Protein AF-A0A2T3ZTS8-F1 (afdb_monomer_lite)

Sequence (81 aa):
NGNGNTNDAPVCPTGLYSNPQCCSTLVLGIVGLDCSTRNIATSVHDPSAFKNACAAKGAQAVCCVLPVAGQDVLCQTAIGA

Foldseek 3Di:
DDDDPQQQDFQFDPDQQRAKWWALDQPPQWKGAQIAPPQCPVPRRHNVSQQVSSVVVNTATWGFRDNDGHDTTTIHHTDND

pLDDT: mean 85.29, std 12.93, range [45.94, 95.5]

InterPro domains:
  IPR010636 Class II hydrophobin [PF06766] (12-77)
  IPR010636 Class II hydrophobin [PTHR42341] (10-78)
  IPR010636 Class II hydrophobin [cd23508] (11-77)
  IPR036686 Class II Hydrophobin superfamily [G3DSA:3.20.120.10] (5-81)
  IPR036686 Class II Hydrophobin superfamily [SSF101751] (11-80)

Secondary structure (DSSP, 8-state):
----------SS-SSTT-EEEEEEEEETTTEEEEEE-TT-TTTTT-HHHHHHHHHTTT-EEEEESS--SSS-EEEEEPTT-

Radius of gyration: 12.55 Å; chains: 1; bounding box: 46×23×23 Å

Structure (mmCIF, N/CA/C/O backbone):
data_AF-A0A2T3ZTS8-F1
#
_entry.id   AF-A0A2T3ZTS8-F1
#
loop_
_atom_site.group_PDB
_atom_site.id
_atom_site.type_symbol
_atom_site.label_atom_id
_atom_site.label_alt_id
_atom_site.label_comp_id
_atom_site.label_asym_id
_atom_site.label_entity_id
_atom_site.label_seq_id
_atom_site.pdbx_PDB_ins_code
_atom_site.Cartn_x
_atom_site.Cartn_y
_atom_site.Cartn_z
_atom_site.occupancy
_atom_site.B_iso_or_equiv
_atom_site.auth_seq_id
_atom_site.auth_comp_id
_atom_site.auth_asym_id
_atom_site.auth_atom_id
_atom_site.pdbx_PDB_model_num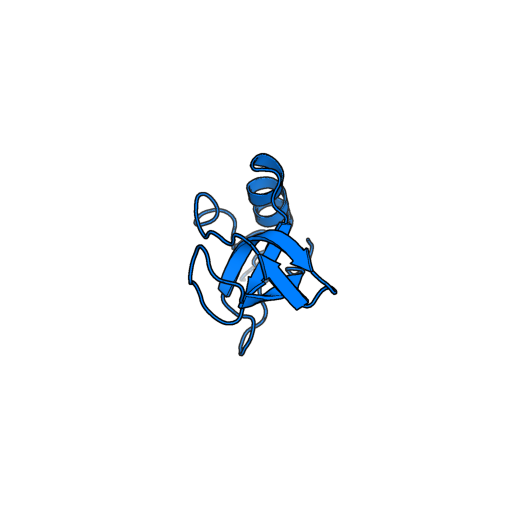
ATOM 1 N N . ASN A 1 1 ? 32.435 1.599 -13.137 1.00 48.09 1 ASN A N 1
ATOM 2 C CA . ASN A 1 1 ? 32.111 2.045 -11.766 1.00 48.09 1 ASN A CA 1
ATOM 3 C C . ASN A 1 1 ? 30.689 2.563 -11.716 1.00 48.09 1 ASN A C 1
ATOM 5 O O . ASN A 1 1 ? 30.445 3.656 -12.200 1.00 48.09 1 ASN A O 1
ATOM 9 N N . GLY A 1 2 ? 29.773 1.778 -11.154 1.00 45.94 2 GLY A N 1
ATOM 10 C CA . GLY A 1 2 ? 28.433 2.220 -10.777 1.00 45.94 2 GLY A CA 1
ATOM 11 C C . GLY A 1 2 ? 28.097 1.569 -9.441 1.00 45.94 2 GLY A C 1
ATOM 12 O O . GLY A 1 2 ? 27.863 0.368 -9.395 1.00 45.94 2 GLY A O 1
ATOM 13 N N . ASN A 1 3 ? 28.182 2.342 -8.361 1.00 54.62 3 ASN A N 1
ATOM 14 C CA . ASN A 1 3 ? 27.848 1.917 -7.005 1.00 54.62 3 ASN A CA 1
ATOM 15 C C . ASN A 1 3 ? 26.368 2.252 -6.773 1.00 54.62 3 ASN A C 1
ATOM 17 O O . ASN A 1 3 ? 26.042 3.372 -6.389 1.00 54.62 3 ASN A O 1
ATOM 21 N N . GLY A 1 4 ? 25.472 1.330 -7.124 1.00 49.53 4 GLY A N 1
ATOM 22 C CA . GLY A 1 4 ? 24.032 1.488 -6.932 1.00 49.53 4 GLY A CA 1
ATOM 23 C C . GLY A 1 4 ? 23.601 0.857 -5.615 1.00 49.53 4 GLY A C 1
ATOM 24 O O . GLY A 1 4 ? 23.356 -0.343 -5.571 1.00 49.53 4 GLY A O 1
ATOM 25 N N . ASN A 1 5 ? 23.489 1.655 -4.553 1.00 56.06 5 ASN A N 1
ATOM 26 C CA . ASN A 1 5 ? 22.682 1.283 -3.389 1.00 56.06 5 ASN A CA 1
ATOM 27 C C . ASN A 1 5 ? 21.205 1.356 -3.802 1.00 56.06 5 ASN A C 1
ATOM 29 O O . ASN A 1 5 ? 20.558 2.387 -3.645 1.00 56.06 5 ASN A O 1
ATOM 33 N N . THR A 1 6 ? 20.692 0.282 -4.396 1.00 52.16 6 THR A N 1
ATOM 34 C CA . THR A 1 6 ? 19.293 0.143 -4.815 1.00 52.16 6 THR A CA 1
ATOM 35 C C . THR A 1 6 ? 18.416 -0.169 -3.604 1.00 52.16 6 THR A C 1
ATOM 37 O O . THR A 1 6 ? 18.041 -1.317 -3.381 1.00 52.16 6 THR A O 1
ATOM 40 N N . ASN A 1 7 ? 18.111 0.851 -2.800 1.00 55.88 7 ASN A N 1
ATOM 41 C CA . ASN A 1 7 ? 17.029 0.775 -1.812 1.00 55.88 7 ASN A CA 1
ATOM 42 C C . ASN A 1 7 ? 15.648 1.055 -2.446 1.00 55.88 7 ASN A C 1
ATOM 44 O O . ASN A 1 7 ? 14.638 0.927 -1.766 1.00 55.88 7 ASN A O 1
ATOM 48 N N . ASP A 1 8 ? 15.594 1.358 -3.749 1.00 56.59 8 ASP A N 1
ATOM 49 C CA . ASP A 1 8 ? 14.369 1.578 -4.537 1.00 56.59 8 ASP A CA 1
ATOM 50 C C . ASP A 1 8 ? 13.681 0.258 -4.942 1.00 56.59 8 ASP A C 1
ATOM 52 O O . ASP A 1 8 ? 13.317 0.048 -6.103 1.00 56.59 8 ASP A O 1
ATOM 56 N N . ALA A 1 9 ? 13.533 -0.686 -4.010 1.00 66.25 9 ALA A N 1
ATOM 57 C CA . ALA A 1 9 ? 12.660 -1.826 -4.261 1.00 66.25 9 ALA A CA 1
ATOM 58 C C . ALA A 1 9 ? 11.209 -1.311 -4.331 1.00 66.25 9 ALA A C 1
ATOM 60 O O . ALA A 1 9 ? 10.775 -0.607 -3.415 1.00 66.25 9 ALA A O 1
ATOM 61 N N . PRO A 1 10 ? 10.445 -1.624 -5.393 1.00 81.00 10 PRO A N 1
ATOM 62 C CA . PRO A 1 10 ? 9.089 -1.114 -5.528 1.00 81.00 10 PRO A CA 1
ATOM 63 C C . PRO A 1 10 ? 8.222 -1.603 -4.361 1.00 81.00 10 PRO A C 1
ATOM 65 O O . PRO A 1 10 ? 8.223 -2.787 -4.028 1.00 81.00 10 PRO A O 1
ATOM 68 N N . VAL A 1 11 ? 7.460 -0.690 -3.750 1.00 92.06 11 VAL A N 1
ATOM 69 C CA . VAL A 1 11 ? 6.593 -0.997 -2.592 1.00 92.06 11 VAL A CA 1
ATOM 70 C C . VAL A 1 11 ? 5.446 -1.947 -2.936 1.00 92.06 11 VAL A C 1
ATOM 72 O O . VAL A 1 11 ? 4.889 -2.601 -2.053 1.00 92.06 11 VAL A O 1
ATOM 75 N N . CYS A 1 12 ? 5.119 -2.040 -4.226 1.00 94.06 12 CYS A N 1
ATOM 76 C CA . CYS A 1 12 ? 4.154 -2.975 -4.775 1.00 94.06 12 CYS A CA 1
ATOM 77 C C . CYS A 1 12 ? 4.797 -3.867 -5.836 1.00 94.06 12 CYS A C 1
ATOM 79 O O . CYS A 1 12 ? 5.614 -3.387 -6.626 1.00 94.06 12 CYS A O 1
ATOM 81 N N . PRO A 1 13 ? 4.426 -5.157 -5.888 1.00 91.88 13 PRO A N 1
ATOM 82 C CA . PRO A 1 13 ? 4.888 -6.039 -6.944 1.00 91.88 13 PRO A CA 1
ATOM 83 C C . PRO A 1 13 ? 4.385 -5.559 -8.309 1.00 91.88 13 PRO A C 1
ATOM 85 O O . PRO A 1 13 ? 3.340 -4.920 -8.437 1.00 91.88 13 PRO A O 1
ATOM 88 N N . THR A 1 14 ? 5.111 -5.921 -9.361 1.00 90.75 14 THR A N 1
ATOM 89 C CA . THR A 1 14 ? 4.591 -5.788 -10.722 1.00 90.75 14 THR A CA 1
ATOM 90 C C . THR A 1 14 ? 3.415 -6.752 -10.935 1.00 90.75 14 THR A C 1
ATOM 92 O O . THR A 1 14 ? 3.324 -7.805 -10.301 1.00 90.75 14 THR A O 1
ATOM 95 N N . GLY A 1 15 ? 2.492 -6.400 -11.835 1.00 91.12 15 GLY A N 1
ATOM 96 C CA . GLY A 1 15 ? 1.329 -7.232 -12.155 1.00 91.12 15 GLY A CA 1
ATOM 97 C C . GLY A 1 15 ? 0.044 -6.782 -11.460 1.00 91.12 15 GLY A C 1
ATOM 98 O O . GLY A 1 15 ? -0.273 -5.594 -11.444 1.00 91.12 15 GLY A O 1
ATOM 99 N N . LEU A 1 16 ? -0.727 -7.746 -10.946 1.00 92.94 16 LEU A N 1
ATOM 100 C CA . LEU A 1 16 ? -2.109 -7.519 -10.516 1.00 92.94 16 LEU A CA 1
ATOM 101 C C . LEU A 1 16 ? -2.201 -6.531 -9.345 1.00 92.94 16 LEU A C 1
ATOM 103 O O . LEU A 1 16 ? -2.987 -5.603 -9.421 1.00 92.94 16 LEU A O 1
ATOM 107 N N . TYR A 1 17 ? -1.366 -6.665 -8.314 1.00 94.19 17 TYR A N 1
ATOM 108 C CA . TYR A 1 17 ? -1.346 -5.771 -7.148 1.00 94.19 17 TYR A CA 1
ATOM 109 C C . TYR A 1 17 ? -0.271 -4.689 -7.286 1.00 94.19 17 TYR A C 1
ATOM 111 O O . TYR A 1 17 ? 0.633 -4.595 -6.463 1.00 94.19 17 TYR A O 1
ATOM 119 N N . SER A 1 18 ? -0.339 -3.895 -8.352 1.00 93.50 18 SER A N 1
ATOM 120 C CA . SER A 1 18 ? 0.693 -2.901 -8.685 1.00 93.50 18 SER A CA 1
ATOM 121 C C . SER A 1 18 ? 0.361 -1.470 -8.253 1.00 93.50 18 SER A C 1
ATOM 123 O O . SER A 1 18 ? 1.183 -0.575 -8.440 1.00 93.50 18 SER A O 1
ATOM 125 N N . ASN A 1 19 ? -0.813 -1.234 -7.655 1.00 93.00 19 ASN A N 1
ATOM 126 C CA . ASN A 1 19 ? -1.270 0.113 -7.310 1.00 93.00 19 ASN A CA 1
ATOM 127 C C . ASN A 1 19 ? -1.106 0.393 -5.809 1.00 93.00 19 ASN A C 1
ATOM 129 O O . ASN A 1 19 ? -1.899 -0.122 -5.019 1.00 93.00 19 ASN A O 1
ATOM 133 N N . PRO A 1 20 ? -0.131 1.214 -5.387 1.00 93.81 20 PRO A N 1
ATOM 134 C CA . PRO A 1 20 ? 0.026 1.576 -3.983 1.00 93.81 20 PRO A CA 1
ATOM 135 C C . PRO A 1 20 ? -1.129 2.464 -3.518 1.00 93.81 20 PRO A C 1
ATOM 137 O O . PRO A 1 20 ? -1.428 3.481 -4.145 1.00 93.81 20 PRO A O 1
ATOM 140 N N . GLN A 1 21 ? -1.757 2.097 -2.403 1.00 93.75 21 GLN A N 1
ATOM 141 C CA . GLN A 1 21 ? -2.821 2.858 -1.750 1.00 93.75 21 GLN A CA 1
ATOM 142 C C . GLN A 1 21 ? -2.690 2.789 -0.222 1.00 93.75 21 GLN A C 1
ATOM 144 O O . GLN A 1 21 ? -2.119 1.849 0.328 1.00 93.75 21 GLN A O 1
ATOM 149 N N . CYS A 1 22 ? -3.262 3.771 0.471 1.00 94.38 22 CYS A N 1
ATOM 150 C CA . CYS A 1 22 ? -3.556 3.664 1.896 1.00 94.38 22 CYS A CA 1
ATOM 151 C C . CYS A 1 22 ? -5.023 3.275 2.071 1.00 94.38 22 CYS A C 1
ATOM 153 O O . CYS A 1 22 ? -5.879 4.010 1.587 1.00 94.38 22 CYS A O 1
ATOM 155 N N . CYS A 1 23 ? -5.322 2.186 2.777 1.00 94.25 23 CYS A N 1
ATOM 156 C CA . CYS A 1 23 ? -6.703 1.788 3.081 1.00 94.25 23 CYS A CA 1
ATOM 157 C C . CYS A 1 23 ? -6.951 1.803 4.585 1.00 94.25 23 CYS A C 1
ATOM 159 O O . CYS A 1 23 ? -6.110 1.336 5.355 1.00 94.25 23 CYS A O 1
ATOM 161 N N . SER A 1 24 ? -8.104 2.317 5.009 1.00 93.06 24 SER A N 1
ATOM 162 C CA . SER A 1 24 ? -8.479 2.388 6.427 1.00 93.06 24 SER A CA 1
ATOM 163 C C . SER A 1 24 ? -8.569 1.001 7.070 1.00 93.06 24 SER A C 1
ATOM 165 O O . SER A 1 24 ? -8.300 0.838 8.258 1.00 93.06 24 SER A O 1
ATOM 167 N N . THR A 1 25 ? -8.931 -0.028 6.301 1.00 91.94 25 THR A N 1
ATOM 168 C CA . THR A 1 25 ? -8.944 -1.418 6.773 1.00 91.94 25 THR A CA 1
ATOM 169 C C . THR A 1 25 ? -8.660 -2.384 5.632 1.00 91.94 25 THR A C 1
ATOM 171 O O . THR A 1 25 ? -9.152 -2.201 4.521 1.00 91.94 25 THR A O 1
ATOM 174 N N . LEU A 1 26 ? -7.907 -3.441 5.931 1.00 92.19 26 LEU A N 1
ATOM 175 C CA . LEU A 1 26 ? -7.709 -4.607 5.079 1.00 92.19 26 LEU A CA 1
ATOM 176 C C . LEU A 1 26 ? -8.463 -5.814 5.662 1.00 92.19 26 LEU A C 1
ATOM 178 O O . LEU A 1 26 ? -7.967 -6.532 6.533 1.00 92.19 26 LEU A O 1
ATOM 182 N N . VAL A 1 27 ? -9.685 -6.038 5.186 1.00 92.00 27 VAL A N 1
ATOM 183 C CA . VAL A 1 27 ? -10.566 -7.126 5.625 1.00 92.00 27 VAL A CA 1
ATOM 184 C C . VAL A 1 27 ? -10.087 -8.456 5.044 1.00 92.00 27 VAL A C 1
ATOM 186 O O . VAL A 1 27 ? -9.754 -8.552 3.861 1.00 92.00 27 VAL A O 1
ATOM 189 N N . LEU A 1 28 ? -10.031 -9.494 5.889 1.00 89.81 28 LEU A N 1
ATOM 190 C CA . LEU A 1 28 ? -9.566 -10.848 5.538 1.00 89.81 28 LEU A CA 1
ATOM 191 C C . LEU A 1 28 ? -8.147 -10.895 4.935 1.00 89.81 28 LEU A C 1
ATOM 193 O O . LEU A 1 28 ? -7.764 -11.894 4.334 1.00 89.81 28 LEU A O 1
ATOM 197 N N . GLY A 1 29 ? -7.371 -9.815 5.073 1.00 87.00 29 GLY A N 1
ATOM 198 C CA . GLY A 1 29 ? -6.051 -9.687 4.460 1.00 87.00 29 GLY A CA 1
ATOM 199 C C . GLY A 1 29 ? -6.061 -9.436 2.948 1.00 87.00 29 GLY A C 1
ATOM 200 O O . GLY A 1 29 ? -4.974 -9.339 2.383 1.00 87.00 29 GLY A O 1
ATOM 201 N N . ILE A 1 30 ? -7.235 -9.328 2.298 1.00 92.00 30 ILE A N 1
ATOM 202 C CA . ILE A 1 30 ? -7.319 -9.182 0.831 1.00 92.00 30 ILE A CA 1
ATOM 203 C C . ILE A 1 30 ? -8.233 -8.058 0.325 1.00 92.00 30 ILE A C 1
ATOM 205 O O . ILE A 1 30 ? -8.164 -7.712 -0.850 1.00 92.00 30 ILE A O 1
ATOM 209 N N . VAL A 1 31 ? -9.143 -7.524 1.143 1.00 93.38 31 VAL A N 1
ATOM 210 C CA . VAL A 1 31 ? -10.109 -6.501 0.701 1.00 93.38 31 VAL A CA 1
ATOM 211 C C . VAL A 1 31 ? -9.806 -5.185 1.397 1.00 93.38 31 VAL A C 1
A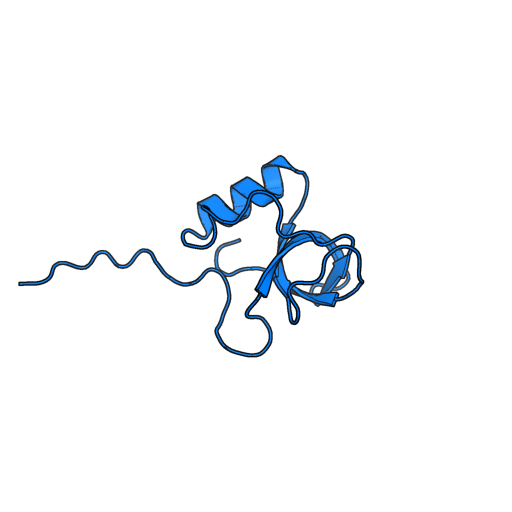TOM 213 O O . VAL A 1 31 ? -9.975 -5.074 2.609 1.00 93.38 31 VAL A O 1
ATOM 216 N N . GLY A 1 32 ? -9.338 -4.194 0.643 1.00 93.44 32 GLY A N 1
ATOM 217 C CA . GLY A 1 32 ? -9.122 -2.840 1.137 1.00 93.44 32 GLY A CA 1
ATOM 218 C C . GLY A 1 32 ? -10.424 -2.042 1.135 1.00 93.44 32 GLY A C 1
ATOM 219 O O . GLY A 1 32 ? -11.100 -1.979 0.110 1.00 93.44 32 GLY A O 1
ATOM 220 N N . LEU A 1 33 ? -10.752 -1.429 2.273 1.00 91.62 33 LEU A N 1
ATOM 221 C CA . LEU A 1 33 ? -11.888 -0.523 2.442 1.00 91.62 33 LEU A CA 1
ATOM 222 C C . LEU A 1 33 ? -11.400 0.914 2.624 1.00 91.62 33 LEU A C 1
ATOM 224 O O . LEU A 1 33 ? -10.390 1.144 3.297 1.00 91.62 33 LEU A O 1
ATOM 228 N N . ASP A 1 34 ? -12.150 1.868 2.063 1.00 91.12 34 ASP A N 1
ATOM 229 C CA . ASP A 1 34 ? -11.856 3.307 2.147 1.00 91.12 34 ASP A CA 1
ATOM 230 C C . ASP A 1 34 ? -10.401 3.620 1.748 1.00 91.12 34 ASP A C 1
ATOM 232 O O . ASP A 1 34 ? -9.605 4.204 2.485 1.00 91.12 34 ASP A O 1
ATOM 236 N N . CYS A 1 35 ? -10.025 3.127 0.567 1.00 92.81 35 CYS A N 1
ATOM 237 C CA . CYS A 1 35 ? -8.692 3.305 0.013 1.00 92.81 35 CYS A CA 1
ATOM 238 C C . CYS A 1 35 ? -8.507 4.696 -0.601 1.00 92.81 35 CYS A C 1
ATOM 240 O O . CYS A 1 35 ? -9.441 5.289 -1.149 1.00 92.81 35 CYS A O 1
ATOM 242 N N . SER A 1 36 ? -7.285 5.221 -0.527 1.00 90.88 36 SER A N 1
ATOM 243 C CA . SER A 1 36 ? -6.901 6.509 -1.096 1.00 90.88 36 SER A CA 1
ATOM 244 C C . SER A 1 36 ? -5.410 6.550 -1.438 1.00 90.88 36 SER A C 1
ATOM 246 O O . SER A 1 36 ? -4.559 6.070 -0.691 1.00 90.88 36 SER A O 1
ATOM 248 N N . THR A 1 37 ? -5.076 7.247 -2.523 1.00 89.69 37 THR A N 1
ATOM 249 C CA . THR A 1 37 ? -3.698 7.542 -2.957 1.00 89.69 37 THR A CA 1
ATOM 250 C C . THR A 1 37 ? -3.174 8.891 -2.446 1.00 89.69 37 THR A C 1
ATOM 252 O O . THR A 1 37 ? -2.086 9.337 -2.818 1.00 89.69 37 THR A O 1
ATOM 255 N N . ARG A 1 38 ? -3.933 9.598 -1.596 1.00 83.31 38 ARG A N 1
ATOM 256 C CA . ARG A 1 38 ? -3.503 10.901 -1.070 1.00 83.31 38 ARG A CA 1
ATOM 257 C C . ARG A 1 38 ? -2.280 10.768 -0.166 1.00 83.31 38 ARG A C 1
ATOM 259 O O . ARG A 1 38 ? -2.272 9.974 0.767 1.00 83.31 38 ARG A O 1
ATOM 266 N N . ASN A 1 39 ? -1.320 11.667 -0.375 1.00 78.00 39 ASN A N 1
ATOM 267 C CA . ASN A 1 39 ? -0.121 11.858 0.452 1.00 78.00 39 ASN A CA 1
ATOM 268 C C . ASN A 1 39 ? 0.935 10.741 0.375 1.00 78.00 39 ASN A C 1
ATOM 270 O O . ASN A 1 39 ? 1.812 10.703 1.230 1.00 78.00 39 ASN A O 1
ATOM 274 N N . ILE A 1 40 ? 0.888 9.870 -0.641 1.00 83.31 40 ILE A N 1
ATOM 275 C CA . ILE A 1 40 ? 1.889 8.798 -0.818 1.00 83.31 40 ILE A CA 1
ATOM 276 C C . ILE A 1 40 ? 2.777 8.962 -2.050 1.00 83.31 40 ILE A C 1
ATOM 278 O O . ILE A 1 40 ? 3.741 8.222 -2.190 1.00 83.31 40 ILE A O 1
ATOM 282 N N . ALA A 1 41 ? 2.506 9.937 -2.924 1.00 80.81 41 ALA A N 1
ATOM 283 C CA . ALA A 1 41 ? 3.206 10.089 -4.205 1.00 80.81 41 ALA A CA 1
ATOM 284 C C . ALA A 1 41 ? 4.740 10.156 -4.074 1.00 80.81 41 ALA A C 1
ATOM 286 O O . ALA A 1 41 ? 5.452 9.640 -4.924 1.00 80.81 41 ALA A O 1
ATOM 287 N N . THR A 1 42 ? 5.250 10.752 -2.996 1.00 81.81 42 THR A N 1
ATOM 288 C CA . THR A 1 42 ? 6.691 10.871 -2.722 1.00 81.81 42 THR A CA 1
ATOM 289 C C . THR A 1 42 ? 7.261 9.710 -1.906 1.00 81.81 42 THR A C 1
ATOM 291 O O . THR A 1 42 ? 8.466 9.654 -1.691 1.00 81.81 42 THR A O 1
ATOM 294 N N . SER A 1 43 ? 6.411 8.811 -1.411 1.00 82.19 43 SER A N 1
ATOM 295 C CA . SER A 1 43 ? 6.768 7.769 -0.442 1.00 82.19 43 SER A CA 1
ATOM 296 C C . SER A 1 43 ? 6.770 6.364 -1.043 1.00 8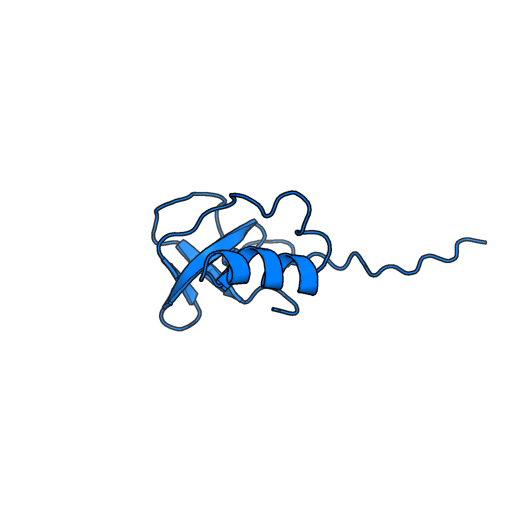2.19 43 SER A C 1
ATOM 298 O O . SER A 1 43 ? 7.315 5.458 -0.435 1.00 82.19 43 SER A O 1
ATOM 300 N N . VAL A 1 44 ? 6.217 6.170 -2.245 1.00 82.12 44 VAL A N 1
ATOM 301 C CA . VAL A 1 44 ? 6.117 4.859 -2.929 1.00 82.12 44 VAL A CA 1
ATOM 302 C C . VAL A 1 44 ? 7.453 4.263 -3.394 1.00 82.12 44 VAL A C 1
ATOM 304 O O . VAL A 1 44 ? 7.472 3.177 -3.968 1.00 82.12 44 VAL A O 1
ATOM 307 N N . HIS A 1 45 ? 8.564 4.959 -3.165 1.00 85.31 45 HIS A N 1
ATOM 308 C CA . HIS A 1 45 ? 9.915 4.478 -3.470 1.00 85.31 45 HIS A CA 1
ATOM 309 C C . HIS A 1 45 ? 10.629 3.895 -2.244 1.00 85.31 45 HIS A C 1
ATOM 311 O O . HIS A 1 45 ? 11.672 3.272 -2.389 1.00 85.31 45 HIS A O 1
ATOM 317 N N . ASP A 1 46 ? 10.059 4.067 -1.047 1.00 87.44 46 ASP A N 1
ATOM 318 C CA . ASP A 1 46 ? 10.617 3.570 0.207 1.00 87.44 46 ASP A CA 1
ATOM 319 C C . ASP A 1 46 ? 9.505 2.866 1.009 1.00 87.44 46 ASP A C 1
ATOM 321 O O . ASP A 1 46 ? 8.551 3.519 1.444 1.00 87.44 46 ASP A O 1
ATOM 325 N N . PRO A 1 47 ? 9.606 1.544 1.237 1.00 89.38 47 PRO A N 1
ATOM 326 C CA . PRO A 1 47 ? 8.639 0.777 2.025 1.00 89.38 47 PRO A CA 1
ATOM 327 C C . PRO A 1 47 ? 8.302 1.378 3.389 1.00 89.38 47 PRO A C 1
ATOM 329 O O . PRO A 1 47 ? 7.136 1.447 3.785 1.00 89.38 47 PRO A O 1
ATOM 332 N N . SER A 1 48 ? 9.322 1.849 4.106 1.00 89.75 48 SER A N 1
ATOM 333 C CA . SER A 1 48 ? 9.166 2.421 5.436 1.00 89.75 48 SER A CA 1
ATOM 334 C C . SER A 1 48 ? 8.493 3.790 5.369 1.00 89.75 48 SER A C 1
ATOM 336 O O . SER A 1 48 ? 7.584 4.070 6.153 1.00 89.75 48 SER A O 1
ATOM 338 N N . ALA A 1 49 ? 8.857 4.617 4.385 1.00 90.56 49 ALA A N 1
ATOM 339 C CA . ALA A 1 49 ? 8.209 5.903 4.158 1.00 90.56 49 ALA A CA 1
ATOM 340 C C . ALA A 1 49 ? 6.744 5.723 3.745 1.00 90.56 49 ALA A C 1
ATOM 342 O O . ALA A 1 49 ? 5.881 6.453 4.231 1.00 90.56 49 ALA A O 1
ATOM 343 N N . PHE A 1 50 ? 6.447 4.743 2.889 1.00 92.44 50 PHE A N 1
ATOM 344 C CA . PHE A 1 50 ? 5.089 4.433 2.452 1.00 92.44 50 PHE A CA 1
ATOM 345 C C . PHE A 1 50 ? 4.215 3.960 3.616 1.00 92.44 50 PHE A C 1
ATOM 347 O O . PHE A 1 50 ? 3.138 4.518 3.846 1.00 92.44 50 PHE A O 1
ATOM 354 N N . LYS A 1 51 ? 4.715 3.006 4.414 1.00 93.12 51 LYS A N 1
ATOM 355 C CA . LYS A 1 51 ? 4.059 2.550 5.646 1.00 93.12 51 LYS A CA 1
ATOM 356 C C . LYS A 1 51 ? 3.761 3.717 6.585 1.00 93.12 51 LYS A C 1
ATOM 358 O O . LYS A 1 51 ? 2.625 3.874 7.031 1.00 93.12 51 LYS A O 1
ATOM 363 N N . ASN A 1 52 ? 4.761 4.554 6.856 1.00 92.94 52 ASN A N 1
ATOM 364 C CA . ASN A 1 52 ? 4.631 5.682 7.775 1.00 92.94 52 ASN A CA 1
ATOM 365 C C . ASN A 1 52 ? 3.658 6.751 7.253 1.00 92.94 52 ASN A C 1
ATOM 367 O O . ASN A 1 52 ? 2.878 7.295 8.035 1.00 92.94 52 ASN A O 1
ATOM 371 N N . ALA A 1 53 ? 3.650 7.023 5.945 1.00 93.00 53 ALA A N 1
ATOM 372 C CA . ALA A 1 53 ? 2.726 7.971 5.325 1.00 93.00 53 ALA A CA 1
ATOM 373 C C . ALA A 1 53 ? 1.259 7.531 5.472 1.00 93.00 53 ALA A C 1
ATOM 375 O O . ALA A 1 53 ? 0.407 8.352 5.820 1.00 93.00 53 ALA A O 1
ATOM 376 N N . CYS A 1 54 ? 0.965 6.239 5.279 1.00 94.25 54 CYS A N 1
ATOM 377 C CA . CYS A 1 54 ? -0.376 5.700 5.517 1.00 94.25 54 CYS A CA 1
ATOM 378 C C . CYS A 1 54 ? -0.735 5.683 7.010 1.00 94.25 54 CYS A C 1
ATOM 380 O O . CYS A 1 54 ? -1.822 6.128 7.389 1.00 94.25 54 CYS A O 1
ATOM 382 N N . ALA A 1 55 ? 0.196 5.263 7.872 1.00 94.06 55 ALA A N 1
ATOM 383 C CA . ALA A 1 55 ? -0.018 5.209 9.316 1.00 94.06 55 ALA A CA 1
ATOM 384 C C . ALA A 1 55 ? -0.299 6.594 9.925 1.00 94.06 55 ALA A C 1
ATOM 386 O O . ALA A 1 55 ? -1.138 6.714 10.816 1.00 94.06 55 ALA A O 1
ATOM 387 N N . ALA A 1 56 ? 0.311 7.663 9.397 1.00 93.19 56 ALA A N 1
ATOM 388 C CA . ALA A 1 56 ? 0.043 9.044 9.809 1.00 93.19 56 ALA A CA 1
ATOM 389 C C . ALA A 1 56 ? -1.414 9.493 9.570 1.00 93.19 56 ALA A C 1
ATOM 391 O O . ALA A 1 56 ? -1.841 10.525 10.091 1.00 93.19 56 ALA A O 1
ATOM 392 N N . LYS A 1 57 ? -2.179 8.737 8.774 1.00 89.62 57 LYS A N 1
ATOM 393 C CA . LYS A 1 57 ? -3.614 8.935 8.530 1.00 89.62 57 LYS A CA 1
ATOM 394 C C . LYS A 1 57 ? -4.487 7.853 9.170 1.00 89.62 57 LYS A C 1
ATOM 396 O O . LYS A 1 57 ? -5.686 7.844 8.928 1.00 89.62 57 LYS A O 1
ATOM 401 N N . GLY A 1 58 ? -3.905 6.968 9.982 1.00 92.38 58 GLY A N 1
ATOM 402 C CA . GLY A 1 58 ? -4.612 5.833 10.577 1.00 92.38 58 GLY A CA 1
ATOM 403 C C . GLY A 1 58 ? -4.946 4.725 9.575 1.00 92.38 58 GLY A C 1
ATOM 404 O O . GLY A 1 58 ? -5.842 3.932 9.837 1.00 92.38 58 GLY A O 1
ATOM 405 N N . ALA A 1 59 ? -4.250 4.676 8.438 1.00 93.81 59 ALA A N 1
ATOM 406 C CA . ALA A 1 59 ? -4.490 3.718 7.367 1.00 93.81 59 ALA A CA 1
ATOM 407 C C . ALA A 1 59 ? -3.325 2.727 7.214 1.00 93.81 59 ALA A C 1
ATOM 409 O O . ALA A 1 59 ? -2.210 2.947 7.691 1.00 93.81 59 ALA A O 1
ATOM 410 N N . GLN A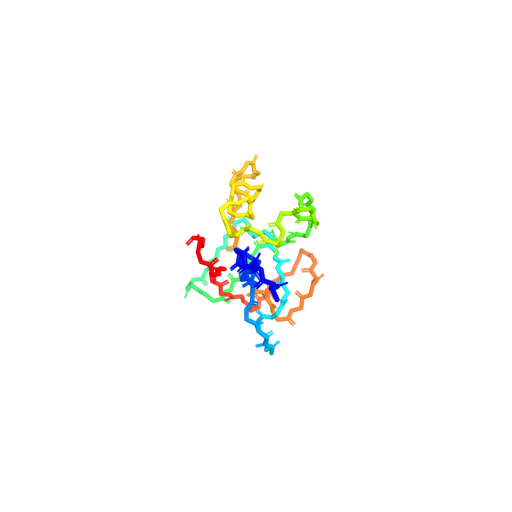 1 60 ? -3.584 1.634 6.503 1.00 94.00 60 GLN A N 1
ATOM 411 C CA . GLN A 1 60 ? -2.623 0.588 6.177 1.00 94.00 60 GLN A CA 1
ATOM 412 C C . GLN A 1 60 ? -2.048 0.810 4.777 1.00 94.00 60 GLN A C 1
ATOM 414 O O . GLN A 1 60 ? -2.793 1.091 3.838 1.00 94.00 60 GLN A O 1
ATOM 419 N N . ALA A 1 61 ? -0.732 0.654 4.632 1.00 95.06 61 ALA A N 1
ATOM 420 C CA . ALA A 1 61 ? -0.070 0.657 3.332 1.00 95.06 61 ALA A CA 1
ATOM 421 C C . ALA A 1 61 ? -0.315 -0.673 2.613 1.00 95.06 61 ALA A C 1
ATOM 423 O O . ALA A 1 61 ? 0.077 -1.742 3.090 1.00 95.06 61 ALA A O 1
ATOM 424 N N . VAL A 1 62 ? -0.978 -0.602 1.464 1.00 95.25 62 VAL A N 1
ATOM 425 C CA . VAL A 1 62 ? -1.379 -1.773 0.689 1.00 95.25 62 VAL A CA 1
ATOM 426 C C . VAL A 1 62 ? -1.137 -1.566 -0.800 1.00 95.25 62 VAL A C 1
ATOM 428 O O . VAL A 1 62 ? -0.951 -0.452 -1.289 1.00 95.25 62 VAL A O 1
ATOM 431 N N . CYS A 1 63 ? -1.166 -2.673 -1.525 1.00 95.50 63 CYS A N 1
ATOM 432 C CA . CYS A 1 63 ? -1.053 -2.739 -2.967 1.00 95.50 63 CYS A CA 1
ATOM 433 C C . CYS A 1 63 ? -2.331 -3.336 -3.533 1.00 95.50 63 CYS A C 1
ATOM 435 O O . CYS A 1 63 ? -2.675 -4.466 -3.204 1.00 95.50 63 CYS A O 1
ATOM 437 N N . CYS A 1 64 ? -3.034 -2.577 -4.364 1.00 95.38 64 CYS A N 1
ATOM 438 C CA . CYS A 1 64 ? -4.364 -2.900 -4.857 1.00 95.38 64 CYS A CA 1
ATOM 439 C C . CYS A 1 64 ? -4.375 -3.145 -6.366 1.00 95.38 64 CYS A C 1
ATOM 441 O O . CYS A 1 64 ? -3.444 -2.781 -7.094 1.00 95.38 64 CYS A O 1
ATOM 443 N N . VAL A 1 65 ? -5.459 -3.752 -6.843 1.00 94.25 65 VAL A N 1
ATOM 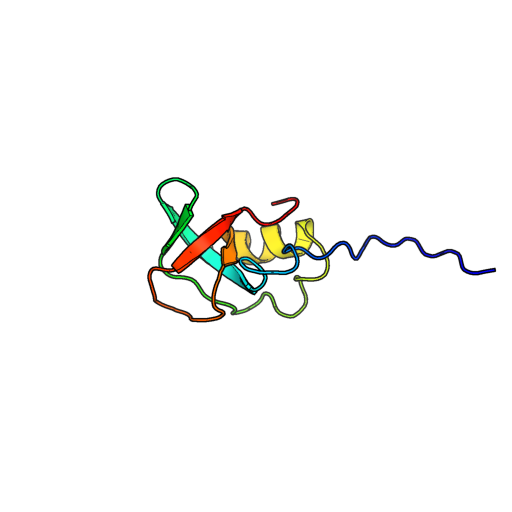444 C CA . VAL A 1 65 ? -5.615 -4.082 -8.267 1.00 94.25 65 VAL A CA 1
ATOM 445 C C . VAL A 1 65 ? -5.966 -2.898 -9.154 1.00 94.25 65 VAL A C 1
ATOM 447 O O . VAL A 1 65 ? -5.693 -2.921 -10.351 1.00 94.25 65 VAL A O 1
ATOM 450 N N . LEU A 1 66 ? -6.525 -1.840 -8.568 1.00 89.62 66 LEU A N 1
ATOM 451 C CA . LEU A 1 66 ? -6.854 -0.604 -9.264 1.00 89.62 66 LEU A CA 1
ATOM 452 C C . LEU A 1 66 ? -6.515 0.611 -8.387 1.00 89.62 66 LEU A C 1
ATOM 454 O O . LEU A 1 66 ? -6.618 0.526 -7.160 1.00 89.62 66 LEU A O 1
ATOM 458 N N . PRO A 1 67 ? -6.167 1.762 -8.985 1.00 80.12 67 PRO A N 1
ATOM 459 C CA . PRO A 1 67 ? -5.877 2.999 -8.264 1.00 80.12 67 PRO A CA 1
ATOM 460 C C . PRO A 1 67 ? -7.155 3.805 -7.947 1.00 80.12 67 PRO A C 1
ATOM 462 O O . PRO A 1 67 ? -7.160 5.031 -8.045 1.00 80.12 67 PRO A O 1
ATOM 465 N N . VAL A 1 68 ? -8.271 3.140 -7.625 1.00 76.06 68 VAL A N 1
ATOM 466 C CA . VAL A 1 68 ? -9.548 3.805 -7.301 1.00 76.06 68 VAL A CA 1
ATOM 467 C C . VAL A 1 68 ? -9.688 4.043 -5.806 1.00 76.06 68 VAL A C 1
ATOM 469 O O . VAL A 1 68 ? -9.433 3.147 -5.004 1.00 76.06 68 VAL A O 1
ATOM 472 N N . ALA A 1 69 ? -10.120 5.253 -5.455 1.00 72.19 69 ALA A N 1
ATOM 473 C CA . ALA A 1 69 ? -10.442 5.633 -4.089 1.00 72.19 69 ALA A CA 1
ATOM 474 C C . ALA A 1 69 ? -11.920 5.355 -3.763 1.00 72.19 69 ALA A C 1
ATOM 476 O O . ALA A 1 69 ? -12.780 5.475 -4.638 1.00 72.19 69 ALA A O 1
ATOM 477 N N . GLY A 1 70 ? -12.210 5.025 -2.502 1.00 64.88 70 GLY A N 1
ATOM 478 C CA . GLY A 1 70 ? -13.581 4.906 -1.983 1.00 64.88 70 GLY A CA 1
ATOM 479 C C . GLY A 1 70 ? -14.378 3.673 -2.434 1.00 64.88 70 GLY A C 1
ATOM 480 O O . GLY A 1 70 ? -15.600 3.683 -2.329 1.00 64.88 70 GLY A O 1
ATOM 481 N N . GLN A 1 71 ? -13.716 2.632 -2.946 1.00 67.06 71 GLN A N 1
ATOM 482 C CA . GLN A 1 71 ? -14.333 1.351 -3.309 1.00 67.06 71 GLN A CA 1
ATOM 483 C C . GLN A 1 71 ? -13.708 0.203 -2.519 1.00 67.06 71 GLN A C 1
ATOM 485 O O . GLN A 1 71 ? -12.542 0.281 -2.131 1.00 67.06 71 GLN A O 1
ATOM 490 N N . ASP A 1 72 ? -14.476 -0.872 -2.365 1.00 77.38 72 ASP A N 1
ATOM 491 C CA . ASP A 1 72 ? -13.981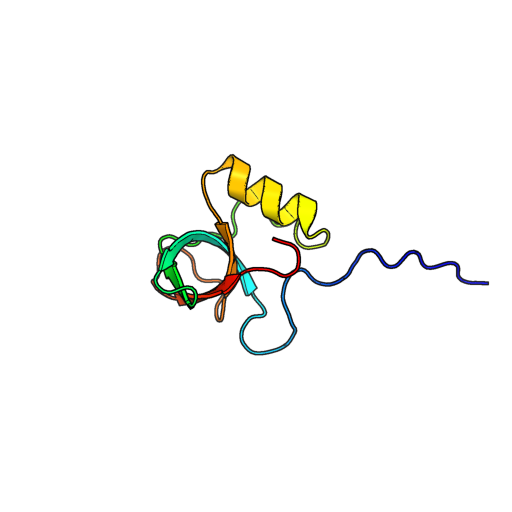 -2.158 -1.889 1.00 77.38 72 ASP A CA 1
ATOM 492 C C . ASP A 1 72 ? -13.162 -2.781 -3.019 1.00 77.38 72 ASP A C 1
ATOM 494 O O . ASP A 1 72 ? -13.689 -3.135 -4.077 1.00 77.38 72 ASP A O 1
ATOM 498 N N . VAL A 1 73 ? -11.850 -2.862 -2.831 1.00 86.75 73 VAL A N 1
ATOM 499 C CA . VAL A 1 73 ? -10.927 -3.304 -3.878 1.00 86.75 73 VAL A CA 1
ATOM 500 C C . VAL A 1 73 ? -10.021 -4.404 -3.350 1.00 86.75 73 VAL A C 1
ATOM 502 O O . VAL A 1 73 ? -9.640 -4.423 -2.180 1.00 86.75 73 VAL A O 1
ATOM 505 N N . LEU A 1 74 ? -9.679 -5.352 -4.223 1.00 93.75 74 LEU A N 1
ATOM 506 C CA . LEU A 1 74 ? -8.698 -6.376 -3.892 1.00 93.75 74 LEU A CA 1
ATOM 507 C C . LEU A 1 74 ? -7.335 -5.717 -3.676 1.00 93.75 74 LEU A C 1
ATOM 509 O O . LEU A 1 74 ? -6.811 -5.037 -4.563 1.00 93.75 74 LEU A O 1
ATOM 513 N N . CYS A 1 75 ? -6.768 -5.948 -2.501 1.00 95.38 75 CYS A N 1
ATOM 514 C CA . CYS A 1 75 ? -5.476 -5.448 -2.075 1.00 95.38 75 CYS A CA 1
ATOM 515 C C . CYS A 1 75 ? -4.695 -6.522 -1.326 1.00 95.38 75 CYS A C 1
ATOM 517 O O . CYS A 1 75 ? -5.243 -7.511 -0.865 1.00 95.38 75 CYS A O 1
ATOM 519 N N . GLN A 1 76 ? -3.406 -6.294 -1.149 1.00 95.06 76 GLN A N 1
ATOM 520 C CA . GLN A 1 76 ? -2.551 -7.056 -0.250 1.00 95.06 76 GLN A CA 1
ATOM 521 C C . GLN A 1 76 ? -1.637 -6.092 0.499 1.00 95.06 76 GLN A C 1
ATOM 523 O O . GLN A 1 76 ? -1.414 -4.970 0.043 1.00 95.06 76 GLN A O 1
ATOM 528 N N . THR A 1 77 ? -1.083 -6.516 1.632 1.00 95.19 77 THR A N 1
ATOM 529 C CA . THR A 1 77 ? -0.089 -5.716 2.358 1.00 95.19 77 THR A CA 1
ATOM 530 C C . THR A 1 77 ? 1.074 -5.346 1.438 1.00 95.19 77 THR A C 1
ATOM 532 O O . THR A 1 77 ? 1.550 -6.174 0.654 1.00 95.19 77 THR A O 1
ATOM 535 N N . ALA A 1 78 ? 1.505 -4.088 1.510 1.00 93.62 78 ALA A N 1
ATOM 536 C CA . ALA A 1 78 ? 2.641 -3.618 0.736 1.00 93.62 78 ALA A CA 1
ATOM 537 C C . ALA A 1 78 ? 3.944 -4.294 1.182 1.00 93.62 78 ALA A C 1
ATOM 539 O O . ALA A 1 78 ? 4.087 -4.740 2.322 1.00 93.62 78 ALA A O 1
ATOM 540 N N . ILE A 1 79 ? 4.910 -4.379 0.272 1.00 91.94 79 ILE A N 1
ATOM 541 C CA . ILE A 1 79 ? 6.206 -4.991 0.565 1.00 91.94 79 ILE A CA 1
ATOM 542 C C . ILE A 1 79 ? 6.907 -4.128 1.617 1.00 91.94 79 ILE A C 1
ATOM 544 O O . ILE A 1 79 ? 7.051 -2.926 1.425 1.00 91.94 79 ILE A O 1
ATOM 548 N N . GLY A 1 80 ? 7.331 -4.739 2.727 1.00 83.50 80 GLY A N 1
ATOM 549 C CA . GLY A 1 80 ? 8.009 -4.044 3.828 1.00 83.50 80 GLY A CA 1
ATOM 550 C C . GLY A 1 80 ? 7.101 -3.195 4.731 1.00 83.50 80 GLY A C 1
ATOM 551 O O . GLY A 1 80 ? 7.624 -2.474 5.585 1.00 83.50 80 GLY A O 1
ATOM 552 N N . ALA A 1 81 ? 5.775 -3.282 4.564 1.00 77.19 81 ALA A N 1
ATOM 553 C CA . ALA A 1 81 ? 4.785 -2.648 5.437 1.00 77.19 81 ALA A CA 1
ATOM 554 C C . ALA A 1 81 ? 4.415 -3.502 6.659 1.00 77.19 81 ALA A C 1
ATOM 556 O O . ALA A 1 81 ? 4.541 -4.742 6.622 1.00 77.19 81 ALA A O 1
#

Organism: NCBI:txid983964